Protein AF-A0A4P8ETV3-F1 (afdb_monomer)

Secondary structure (DSSP, 8-state):
-HHHHHHHHHHHH---S-SSSTT-HHHHHHHHHHHHHHHHHHHHTTS-S-TTHHHHHHHHHHHHHHIIIIIHHHHHHHHHHHHHH-

Solvent-accessible surface area (backbone atoms only — not comparable to full-atom values): 5001 Å² total; per-residue (Å²): 110,67,85,62,55,50,64,75,45,47,78,78,40,61,56,42,89,62,91,60,58,89,88,30,71,68,55,46,53,54,51,53,49,51,52,54,41,51,53,50,50,58,54,48,73,74,50,70,96,41,90,68,46,51,61,51,46,51,53,43,52,53,50,53,53,44,44,58,73,48,44,47,33,50,46,20,49,52,52,48,51,54,66,71,76,110

InterPro domains:
  IPR005798 Cytochrome b/b6, C-terminal [PF00032] (2-65)
  IPR005798 Cytochrome b/b6, C-terminal [PS51003] (1-86)
  IPR027387 Cytochrome b/b6-like domain superfamily [G3DSA:1.20.810.10] (1-86)
  IPR036150 Cytochrome b/b6, C-terminal domain superfamily [SSF81648] (2-84)

Mean predicted aligned error: 3.36 Å

Structure (mmCIF, N/CA/C/O backbone):
data_AF-A0A4P8ETV3-F1
#
_entry.id   AF-A0A4P8ETV3-F1
#
loop_
_atom_site.group_PDB
_atom_site.id
_atom_site.type_symbol
_atom_site.label_atom_id
_atom_site.label_alt_id
_atom_site.label_comp_id
_atom_site.label_asym_id
_atom_site.label_entity_id
_atom_site.label_seq_id
_atom_site.pdbx_PDB_ins_code
_atom_site.Cartn_x
_atom_site.Cartn_y
_atom_site.Cartn_z
_atom_site.occupancy
_atom_site.B_iso_or_equiv
_atom_site.auth_seq_id
_atom_site.auth_comp_id
_atom_site.auth_asym_id
_atom_site.auth_atom_id
_atom_site.pdbx_PDB_model_num
ATOM 1 N N . LEU A 1 1 ? 8.643 -11.559 -1.864 1.00 82.75 1 LEU A N 1
ATOM 2 C CA . LEU A 1 1 ? 8.323 -12.454 -0.725 1.00 82.75 1 LEU A CA 1
ATOM 3 C C . LEU A 1 1 ? 7.544 -11.716 0.364 1.00 82.75 1 LEU A C 1
ATOM 5 O O . LEU A 1 1 ? 6.385 -12.047 0.577 1.00 82.75 1 LEU A O 1
ATOM 9 N N . PHE A 1 2 ? 8.118 -10.679 0.988 1.00 91.38 2 PHE A N 1
ATOM 10 C CA . PHE A 1 2 ? 7.431 -9.903 2.035 1.00 91.38 2 PHE A CA 1
ATOM 11 C C . PHE A 1 2 ? 6.108 -9.267 1.587 1.00 91.38 2 PHE A C 1
ATOM 13 O O . PHE A 1 2 ? 5.173 -9.199 2.376 1.00 91.38 2 PHE A O 1
ATOM 20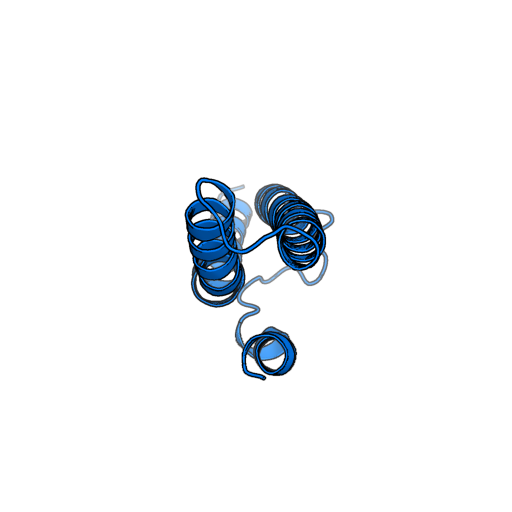 N N . SER A 1 3 ? 5.993 -8.890 0.311 1.00 89.44 3 SER A N 1
ATOM 21 C CA . SER A 1 3 ? 4.749 -8.390 -0.287 1.00 89.44 3 SER A CA 1
ATOM 22 C C . SER A 1 3 ? 3.582 -9.382 -0.220 1.00 89.44 3 SER A C 1
ATOM 24 O O . SER A 1 3 ? 2.441 -8.961 -0.159 1.00 89.44 3 SER A O 1
ATOM 26 N N . ILE A 1 4 ? 3.843 -10.692 -0.197 1.00 93.56 4 ILE A N 1
ATOM 27 C CA . ILE A 1 4 ? 2.798 -11.718 -0.050 1.00 93.56 4 ILE A CA 1
ATOM 28 C C . ILE A 1 4 ? 2.604 -12.049 1.432 1.00 93.56 4 ILE A C 1
ATOM 30 O O . ILE A 1 4 ? 1.477 -12.143 1.911 1.00 93.56 4 ILE A O 1
ATOM 34 N N . MET A 1 5 ? 3.704 -12.170 2.183 1.00 94.19 5 MET A N 1
ATOM 35 C CA . MET A 1 5 ? 3.661 -12.482 3.616 1.00 94.19 5 MET A CA 1
ATOM 36 C C . MET A 1 5 ? 2.906 -11.427 4.436 1.00 94.19 5 MET A C 1
ATOM 38 O O . MET A 1 5 ? 2.342 -11.766 5.472 1.00 94.19 5 MET A O 1
ATOM 42 N N . ILE A 1 6 ? 2.835 -10.175 3.975 1.00 94.44 6 ILE A N 1
ATOM 43 C CA . ILE A 1 6 ? 2.088 -9.109 4.658 1.00 94.44 6 ILE A CA 1
ATOM 44 C C . ILE A 1 6 ? 0.592 -9.418 4.805 1.00 94.44 6 ILE A C 1
ATOM 46 O O . ILE A 1 6 ? -0.037 -8.973 5.762 1.00 94.44 6 ILE A O 1
ATOM 50 N N . LEU A 1 7 ? 0.023 -10.244 3.920 1.00 91.50 7 LEU A N 1
ATOM 51 C CA . LEU A 1 7 ? -1.368 -10.685 4.025 1.00 91.50 7 LEU A CA 1
ATOM 52 C C . LEU A 1 7 ? -1.601 -11.554 5.266 1.00 91.50 7 LEU A C 1
ATOM 54 O O . LEU A 1 7 ? -2.686 -11.522 5.837 1.00 91.50 7 LEU A O 1
ATOM 58 N N . LEU A 1 8 ? -0.581 -12.278 5.734 1.00 93.75 8 LEU A N 1
ATOM 59 C CA . LEU A 1 8 ? -0.654 -13.051 6.978 1.00 93.75 8 LEU A CA 1
ATOM 60 C C . LEU A 1 8 ? -0.675 -12.145 8.215 1.00 93.75 8 LEU A C 1
ATOM 62 O O . LEU A 1 8 ? -1.161 -12.555 9.265 1.00 93.75 8 LEU A O 1
ATOM 66 N N . LEU A 1 9 ? -0.180 -10.908 8.094 1.00 91.94 9 LEU A N 1
ATOM 67 C CA . LEU A 1 9 ? -0.217 -9.913 9.166 1.00 91.94 9 LEU A CA 1
ATOM 68 C C . LEU A 1 9 ? -1.575 -9.205 9.266 1.00 91.94 9 LEU A C 1
ATOM 70 O O . LEU A 1 9 ? -1.866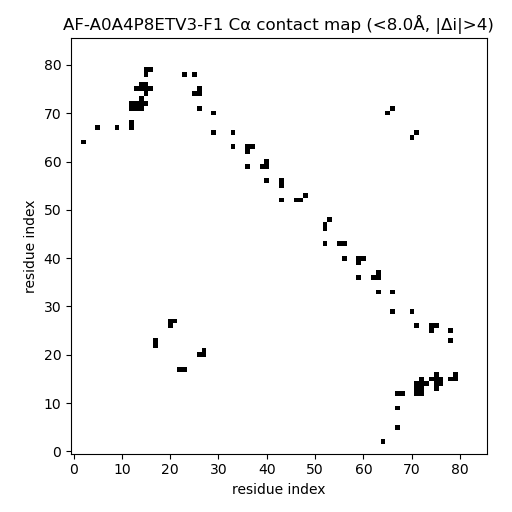 -8.602 10.296 1.00 91.94 9 LEU A O 1
ATOM 74 N N . MET A 1 10 ? -2.432 -9.301 8.242 1.00 89.38 10 MET A N 1
ATOM 75 C CA . MET A 1 10 ? -3.733 -8.619 8.203 1.00 89.38 10 MET A CA 1
ATOM 76 C C . MET A 1 10 ? -4.617 -8.851 9.438 1.00 89.38 10 MET A C 1
ATOM 78 O O . MET A 1 10 ? -5.157 -7.866 9.946 1.00 89.38 10 MET A O 1
ATOM 82 N N . PRO A 1 11 ? -4.770 -10.084 9.968 1.00 88.00 11 PRO A N 1
ATOM 83 C CA . PRO A 1 11 ? -5.572 -10.307 11.169 1.00 88.00 11 PRO A CA 1
ATOM 84 C C . PRO A 1 11 ? -5.040 -9.553 12.394 1.00 88.00 11 PRO A C 1
ATOM 86 O O . PRO A 1 11 ? -5.827 -9.102 13.218 1.00 88.00 11 PRO A O 1
ATOM 89 N N . PHE A 1 12 ? -3.719 -9.378 12.494 1.00 91.12 12 PHE A N 1
ATOM 90 C CA . PHE A 1 12 ? -3.066 -8.693 13.612 1.00 91.12 12 PHE A CA 1
ATOM 91 C C . PHE A 1 12 ? -3.078 -7.167 13.464 1.00 91.12 12 PHE A C 1
ATOM 93 O O . PHE A 1 12 ? -3.087 -6.448 14.458 1.00 91.12 12 PHE A O 1
ATOM 100 N N . LEU A 1 13 ? -3.103 -6.664 12.227 1.00 90.19 13 LEU A N 1
ATOM 101 C CA . LEU A 1 13 ? -3.169 -5.230 11.92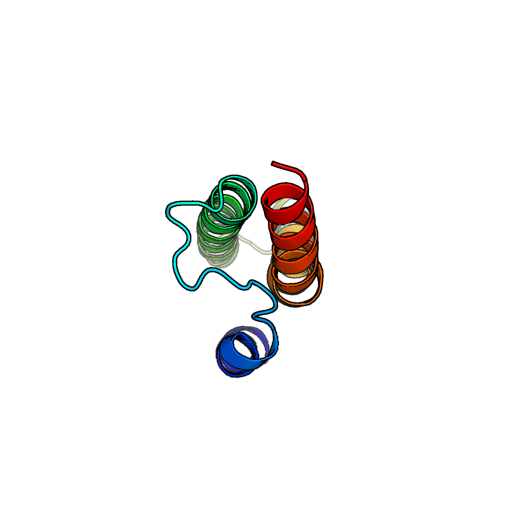2 1.00 90.19 13 LEU A CA 1
ATOM 102 C C . LEU A 1 13 ? -4.593 -4.660 12.039 1.00 90.19 13 LEU A C 1
ATOM 104 O O . LEU A 1 13 ? -4.786 -3.444 12.003 1.00 90.19 13 LEU A O 1
ATOM 108 N N . HIS A 1 14 ? -5.605 -5.518 12.180 1.00 90.00 14 HIS A N 1
ATOM 109 C CA . HIS A 1 14 ? -6.995 -5.102 12.290 1.00 90.00 14 HIS A CA 1
ATOM 110 C C . HIS A 1 14 ? -7.317 -4.528 13.682 1.00 90.00 14 HIS A C 1
ATOM 112 O O . HIS A 1 14 ? -7.574 -5.262 14.633 1.00 90.00 14 HIS A O 1
ATOM 118 N N . THR A 1 15 ? -7.380 -3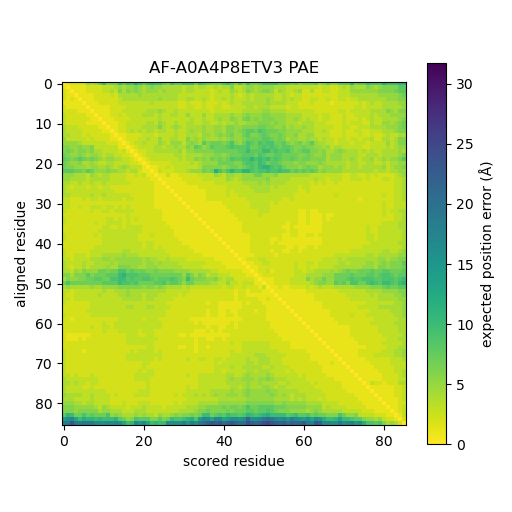.199 13.791 1.00 91.56 15 THR A N 1
ATOM 119 C CA . THR A 1 15 ? -7.660 -2.477 15.05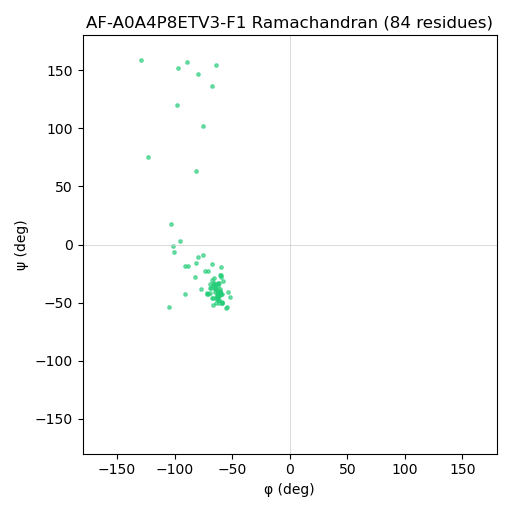1 1.00 91.56 15 THR A CA 1
ATOM 120 C C . THR A 1 15 ? -9.107 -1.990 15.203 1.00 91.56 15 THR A C 1
ATOM 122 O O . THR A 1 15 ? -9.472 -1.445 16.245 1.00 91.56 15 THR A O 1
ATOM 125 N N . SER A 1 16 ? -9.951 -2.128 14.176 1.00 90.50 16 SER A N 1
ATOM 126 C CA . SER A 1 16 ? -11.319 -1.595 14.214 1.00 90.50 16 SER A CA 1
ATOM 127 C C . SER A 1 16 ? -12.281 -2.486 15.000 1.00 90.50 16 SER A C 1
ATOM 129 O O . SER A 1 16 ? -12.185 -3.708 14.954 1.00 90.50 16 SER A O 1
ATOM 131 N N . ASN A 1 17 ? -13.262 -1.870 15.661 1.00 87.69 17 ASN A N 1
ATOM 132 C CA . ASN A 1 17 ? -14.369 -2.573 16.312 1.00 87.69 17 ASN A CA 1
ATOM 133 C C . ASN A 1 17 ? -15.382 -3.124 15.291 1.00 87.69 17 ASN A C 1
ATOM 135 O O . ASN A 1 17 ? -16.131 -4.047 15.597 1.00 87.69 17 ASN A O 1
ATOM 139 N N . GLN A 1 18 ? -15.423 -2.554 14.082 1.00 87.94 18 GLN A N 1
ATOM 140 C CA . GLN A 1 18 ? -16.340 -2.950 13.016 1.00 87.94 18 GLN A CA 1
ATOM 141 C C . GLN A 1 18 ? -15.621 -3.887 12.039 1.00 87.94 18 GLN A C 1
ATOM 143 O O . GLN A 1 18 ? -14.631 -3.504 11.413 1.00 87.94 18 GLN A O 1
ATOM 148 N N . ARG A 1 19 ? -16.133 -5.117 11.884 1.00 85.50 19 ARG A N 1
ATOM 149 C CA . ARG A 1 19 ? -15.517 -6.145 11.023 1.00 85.50 19 ARG A CA 1
ATOM 150 C C . ARG A 1 19 ? -15.623 -5.820 9.532 1.00 85.50 19 ARG A C 1
ATOM 152 O O . ARG A 1 19 ? -14.746 -6.188 8.758 1.00 85.50 19 ARG A O 1
ATOM 159 N N . THR A 1 20 ? -16.712 -5.185 9.107 1.00 88.69 20 THR A N 1
ATOM 160 C CA . THR A 1 20 ? -16.945 -4.881 7.691 1.00 88.69 20 THR A CA 1
ATOM 161 C C . THR A 1 20 ? -16.517 -3.458 7.362 1.00 88.69 20 THR A C 1
ATOM 163 O O . THR A 1 20 ? -16.593 -2.553 8.192 1.00 88.69 20 THR A O 1
ATOM 166 N N . LEU A 1 21 ? -16.118 -3.230 6.108 1.00 89.56 21 LEU A N 1
ATOM 167 C CA . LEU A 1 21 ? -15.833 -1.879 5.630 1.00 89.56 21 LEU A CA 1
ATOM 168 C C . LEU A 1 21 ? -17.109 -1.064 5.373 1.00 89.56 21 LEU A C 1
ATOM 170 O O . LEU A 1 21 ? -17.005 0.129 5.118 1.00 89.56 21 LEU A O 1
ATOM 174 N N . MET A 1 22 ? -18.311 -1.661 5.422 1.00 87.25 22 MET A N 1
ATOM 175 C CA . MET A 1 22 ? -19.565 -1.008 5.015 1.00 87.25 22 MET A CA 1
ATOM 176 C C . MET A 1 22 ? -19.788 0.335 5.727 1.00 87.25 22 MET A C 1
ATOM 178 O O . MET A 1 22 ? -20.141 1.307 5.058 1.00 87.25 22 MET A O 1
ATOM 182 N N . PHE A 1 23 ? -19.482 0.398 7.024 1.00 85.88 23 PHE A N 1
ATOM 183 C CA . PHE A 1 23 ? -19.632 1.580 7.882 1.00 85.88 23 PHE A CA 1
ATOM 184 C C . PHE A 1 23 ? -18.307 2.308 8.165 1.00 85.88 23 PHE A C 1
ATOM 186 O O . PHE A 1 23 ? -18.207 3.076 9.117 1.00 85.88 23 PHE A O 1
ATOM 193 N N . ARG A 1 24 ? -17.273 2.054 7.355 1.00 91.62 24 ARG A N 1
ATOM 194 C CA . ARG A 1 24 ? -15.912 2.578 7.534 1.00 91.62 24 ARG A CA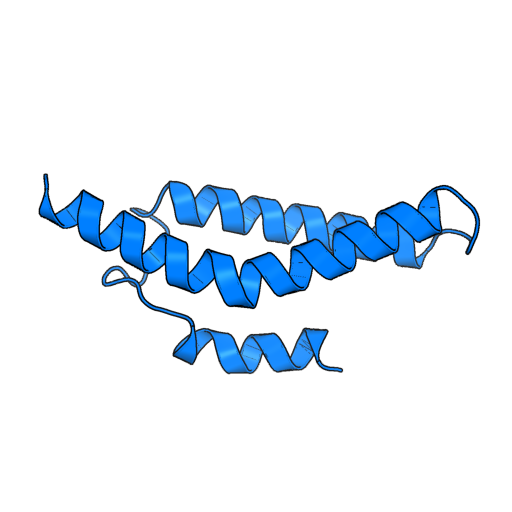 1
ATOM 195 C C . ARG A 1 24 ? -15.466 3.356 6.286 1.00 91.62 24 ARG A C 1
ATOM 197 O O . ARG A 1 24 ? -14.750 2.809 5.442 1.00 91.62 24 ARG A O 1
ATOM 204 N N . PRO A 1 25 ? -15.972 4.587 6.074 1.00 90.62 25 PRO A N 1
ATOM 205 C CA . PRO A 1 25 ? -15.767 5.322 4.825 1.00 90.62 25 PRO A CA 1
ATOM 206 C C . PRO A 1 25 ? -14.293 5.650 4.551 1.00 90.62 25 PRO A C 1
ATOM 208 O O . PRO A 1 25 ? -13.876 5.600 3.393 1.00 90.62 25 PRO A O 1
ATOM 211 N N . LEU A 1 26 ? -13.485 5.914 5.584 1.00 91.44 26 LEU A N 1
ATOM 212 C CA . LEU A 1 26 ? -12.056 6.185 5.407 1.00 91.44 26 LEU A CA 1
ATOM 213 C C . LEU A 1 26 ? -11.309 4.900 5.038 1.00 91.44 26 LEU A C 1
ATOM 215 O O . LEU A 1 26 ? -10.500 4.902 4.109 1.00 91.44 26 LEU A O 1
ATOM 219 N N . ALA A 1 27 ? -11.627 3.779 5.691 1.00 92.88 27 ALA A N 1
ATOM 220 C CA . ALA A 1 27 ? -11.053 2.487 5.324 1.00 92.88 27 ALA A CA 1
ATOM 221 C C . ALA A 1 27 ? -11.426 2.063 3.891 1.00 92.88 27 ALA A C 1
ATOM 223 O O . ALA A 1 27 ? -10.583 1.499 3.193 1.00 92.88 27 ALA A O 1
ATOM 224 N N . LYS A 1 28 ? -12.648 2.363 3.413 1.00 93.31 28 LYS A N 1
ATOM 225 C CA . LYS A 1 28 ? -13.040 2.117 2.009 1.00 93.31 28 LYS A CA 1
ATOM 226 C C . LYS A 1 28 ? -12.168 2.890 1.024 1.00 93.31 28 LYS A C 1
ATOM 228 O O . LYS A 1 28 ? -11.758 2.314 0.020 1.00 93.31 28 LYS A O 1
ATOM 233 N N . LEU A 1 29 ? -11.883 4.164 1.296 1.00 93.94 29 LEU A N 1
ATOM 234 C CA . LEU A 1 29 ? -11.019 4.973 0.434 1.00 93.94 29 LEU A CA 1
ATOM 235 C C . LEU A 1 29 ? -9.627 4.339 0.312 1.00 93.94 29 LEU A C 1
ATOM 237 O O . LEU A 1 29 ? -9.151 4.110 -0.795 1.00 93.94 29 LEU A O 1
ATOM 241 N N . PHE A 1 30 ? -9.013 3.975 1.441 1.00 93.81 30 PHE A N 1
ATOM 242 C CA . PHE A 1 30 ? -7.685 3.355 1.451 1.00 93.81 30 PHE A CA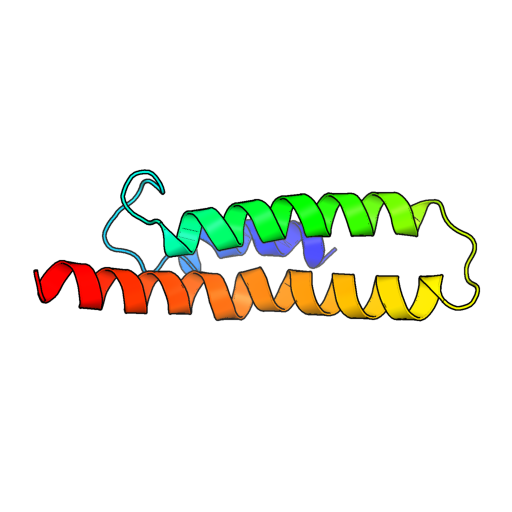 1
ATOM 243 C C . PHE A 1 30 ? -7.657 1.951 0.845 1.00 93.81 30 PHE A C 1
ATOM 245 O O . PHE A 1 30 ? -6.655 1.573 0.238 1.00 93.81 30 PHE A O 1
ATOM 252 N N . PHE A 1 31 ? -8.753 1.197 0.944 1.00 94.50 31 PHE A N 1
ATOM 253 C CA . PHE A 1 31 ? -8.903 -0.058 0.216 1.00 94.50 31 PHE A CA 1
ATOM 254 C C . PHE A 1 31 ? -8.844 0.169 -1.301 1.00 94.50 31 PHE A C 1
ATOM 256 O O . PHE A 1 31 ? -8.074 -0.498 -1.988 1.00 94.50 31 PHE A O 1
ATOM 263 N N . TRP A 1 32 ? -9.585 1.146 -1.831 1.00 96.25 32 TRP A N 1
ATOM 264 C CA . TRP A 1 32 ? -9.538 1.457 -3.263 1.00 96.25 32 TRP A CA 1
ATOM 265 C C . TRP A 1 32 ? -8.182 2.017 -3.705 1.00 96.25 32 TRP A C 1
ATOM 267 O O . TRP A 1 32 ? -7.706 1.655 -4.782 1.00 96.25 32 TRP A O 1
ATOM 277 N N . THR A 1 33 ? -7.507 2.800 -2.860 1.00 96.06 33 THR A N 1
ATOM 278 C CA . THR A 1 33 ? -6.117 3.220 -3.101 1.00 96.06 33 THR A CA 1
ATOM 279 C C . THR A 1 33 ? -5.172 2.020 -3.190 1.00 96.06 33 THR A C 1
ATOM 281 O O . THR A 1 33 ? -4.319 1.985 -4.074 1.00 96.06 33 THR A O 1
ATOM 284 N N . LEU A 1 34 ? -5.330 1.006 -2.332 1.00 96.44 34 LEU A N 1
ATOM 285 C CA . LEU A 1 34 ? -4.529 -0.220 -2.391 1.00 96.44 34 LEU A CA 1
ATOM 286 C C . LEU A 1 34 ? -4.761 -0.997 -3.696 1.00 96.44 34 LEU A C 1
ATOM 288 O O . LEU A 1 34 ? -3.799 -1.482 -4.299 1.00 96.44 34 LEU A O 1
ATOM 292 N N . VAL A 1 35 ? -6.017 -1.096 -4.148 1.00 97.69 35 VAL A N 1
ATOM 293 C CA . VAL A 1 35 ? -6.353 -1.728 -5.435 1.00 97.69 35 VAL A CA 1
ATOM 294 C C . VAL A 1 35 ? -5.687 -0.969 -6.583 1.00 97.69 35 VAL A C 1
ATOM 296 O O . VAL A 1 35 ? -4.976 -1.578 -7.380 1.00 97.69 35 VAL A O 1
ATOM 299 N N . ALA A 1 36 ? -5.839 0.357 -6.629 1.00 98.00 36 ALA A N 1
ATOM 300 C CA . ALA A 1 36 ? -5.204 1.195 -7.644 1.00 98.00 36 ALA A CA 1
ATOM 301 C C . ALA A 1 36 ? -3.671 1.057 -7.630 1.00 98.00 36 ALA A C 1
ATOM 303 O O . ALA A 1 36 ? -3.055 0.896 -8.681 1.00 98.00 36 ALA A O 1
ATOM 304 N N . ASN A 1 37 ? -3.052 1.037 -6.449 1.00 97.69 37 ASN A N 1
ATOM 305 C CA . ASN A 1 37 ? -1.607 0.874 -6.314 1.00 97.69 37 ASN A CA 1
ATOM 306 C C . ASN A 1 37 ? -1.125 -0.503 -6.794 1.00 97.69 37 ASN A C 1
ATOM 308 O O . ASN A 1 37 ? -0.076 -0.610 -7.423 1.00 97.69 37 ASN A O 1
ATOM 312 N N . THR A 1 38 ? -1.910 -1.555 -6.552 1.00 96.88 38 THR A N 1
ATOM 313 C CA . THR A 1 38 ? -1.603 -2.900 -7.059 1.00 96.88 38 THR A CA 1
ATOM 314 C C . THR A 1 38 ? -1.658 -2.928 -8.588 1.00 96.88 38 THR A C 1
ATOM 316 O O . THR A 1 38 ? -0.756 -3.482 -9.209 1.00 96.88 38 THR A O 1
ATOM 319 N N . LEU A 1 39 ? -2.645 -2.260 -9.203 1.00 98.19 39 LEU A N 1
ATOM 320 C CA . LEU A 1 39 ? -2.721 -2.110 -10.662 1.00 98.19 39 LEU A CA 1
ATOM 321 C C . LEU A 1 39 ? -1.516 -1.342 -11.231 1.00 98.19 39 LEU A C 1
ATOM 323 O O . LEU A 1 39 ? -0.964 -1.754 -12.250 1.00 98.19 39 LEU A O 1
ATOM 327 N N . ILE A 1 40 ? -1.068 -0.275 -10.559 1.00 97.62 40 ILE A N 1
ATOM 328 C CA . ILE A 1 40 ? 0.138 0.479 -10.946 1.00 97.62 40 ILE A CA 1
ATOM 329 C C . ILE A 1 40 ? 1.383 -0.412 -10.872 1.00 97.62 40 ILE A C 1
ATOM 331 O O . ILE A 1 40 ? 2.175 -0.423 -11.811 1.00 97.62 40 ILE A O 1
ATOM 335 N N . LEU A 1 41 ? 1.549 -1.189 -9.798 1.00 96.75 41 LEU A N 1
ATOM 336 C CA . LEU A 1 41 ? 2.675 -2.119 -9.656 1.00 96.75 41 LEU A CA 1
ATOM 337 C C . LEU A 1 41 ? 2.660 -3.213 -10.731 1.00 96.75 41 LEU A C 1
ATOM 339 O O . LEU A 1 41 ? 3.714 -3.554 -11.264 1.00 96.75 41 LEU A O 1
ATOM 343 N N . THR A 1 42 ? 1.482 -3.734 -11.089 1.00 96.94 42 THR A N 1
ATOM 344 C CA . THR A 1 42 ? 1.341 -4.676 -12.210 1.00 96.94 42 THR A CA 1
ATOM 345 C C . THR A 1 42 ? 1.738 -4.031 -13.534 1.00 96.94 42 THR A C 1
ATOM 347 O O . THR A 1 42 ? 2.470 -4.640 -14.309 1.00 96.94 42 THR A O 1
ATOM 350 N N . TRP A 1 43 ? 1.295 -2.797 -13.784 1.00 97.50 43 TRP A N 1
ATOM 351 C CA . TRP A 1 43 ? 1.637 -2.068 -15.002 1.00 97.50 43 TRP A CA 1
ATOM 352 C C . TRP A 1 43 ? 3.143 -1.787 -15.105 1.00 97.50 43 TRP A C 1
ATOM 354 O O . TRP A 1 43 ? 3.737 -2.085 -16.141 1.00 97.50 43 TRP A O 1
ATOM 364 N N . ILE A 1 44 ? 3.772 -1.297 -14.029 1.00 97.38 44 ILE A N 1
ATOM 365 C CA . ILE A 1 44 ? 5.221 -1.032 -13.972 1.00 97.38 44 ILE A CA 1
ATOM 366 C C . ILE A 1 44 ? 6.043 -2.310 -14.145 1.00 97.38 44 ILE A C 1
ATOM 368 O O . ILE A 1 44 ? 7.096 -2.266 -14.773 1.00 97.38 44 ILE A O 1
ATOM 372 N N . GLY A 1 45 ? 5.557 -3.457 -13.665 1.00 95.19 45 GLY A N 1
ATOM 373 C CA . GLY A 1 45 ? 6.234 -4.742 -13.859 1.00 95.19 45 GLY A CA 1
ATOM 374 C C . GLY A 1 45 ? 6.419 -5.149 -15.328 1.00 95.19 45 GLY A C 1
ATOM 375 O O . GLY A 1 45 ? 7.268 -5.991 -15.607 1.00 95.19 45 GLY A O 1
ATOM 376 N N . GLY A 1 46 ? 5.652 -4.565 -16.257 1.00 95.19 46 GLY A N 1
ATOM 377 C CA . GLY A 1 46 ? 5.789 -4.780 -17.701 1.00 95.19 46 GLY A CA 1
ATOM 378 C C . GLY A 1 46 ? 6.511 -3.660 -18.459 1.00 95.19 46 GLY A C 1
ATOM 379 O O . GLY A 1 46 ? 6.643 -3.762 -19.677 1.00 95.19 46 GLY A O 1
ATOM 380 N N . GLN A 1 47 ? 6.934 -2.588 -17.783 1.00 95.88 47 GLN A N 1
ATOM 381 C CA . GLN A 1 47 ? 7.647 -1.465 -18.404 1.00 95.88 47 GLN A CA 1
ATOM 382 C C . GLN A 1 47 ? 9.169 -1.691 -18.401 1.00 95.88 47 GLN A C 1
ATOM 384 O O . GLN A 1 47 ? 9.676 -2.453 -17.571 1.00 95.88 47 GLN A O 1
ATOM 389 N N . PRO A 1 48 ? 9.925 -1.037 -19.304 1.00 95.81 48 PRO A N 1
ATOM 390 C CA . PRO A 1 48 ? 11.384 -1.064 -19.257 1.00 95.81 48 PRO A CA 1
ATOM 391 C C . PRO A 1 48 ? 11.918 -0.406 -17.977 1.00 95.81 48 PRO A C 1
ATOM 393 O O . PRO A 1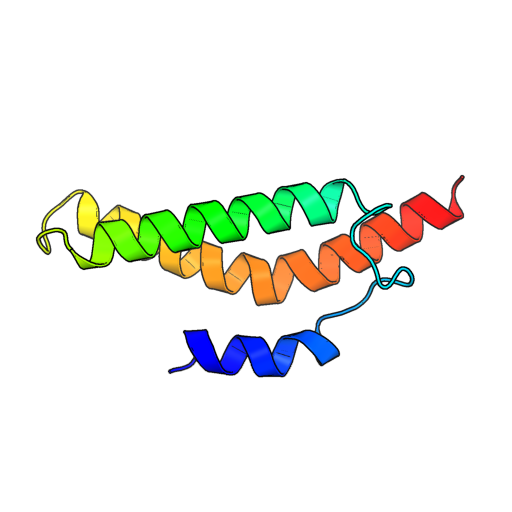 48 ? 11.285 0.472 -17.387 1.00 95.81 48 PRO A O 1
ATOM 396 N N . VAL A 1 49 ? 13.117 -0.820 -17.557 1.00 95.06 49 VAL A N 1
ATOM 397 C CA . VAL A 1 49 ? 13.804 -0.286 -16.367 1.00 95.06 49 VAL A CA 1
ATOM 398 C C . VAL A 1 49 ? 14.509 1.027 -16.724 1.00 95.06 49 VAL A C 1
ATOM 400 O O . VAL A 1 49 ? 15.732 1.131 -16.693 1.00 95.06 49 VAL A O 1
ATOM 403 N N . GLU A 1 50 ? 13.713 2.020 -17.102 1.00 94.19 50 GLU A N 1
ATOM 404 C CA . GLU A 1 50 ? 14.148 3.359 -17.497 1.00 94.19 50 GLU A CA 1
ATOM 405 C C . GLU A 1 50 ? 13.364 4.415 -16.714 1.00 94.19 50 GLU A C 1
ATOM 407 O O . GLU A 1 50 ? 12.272 4.161 -16.190 1.00 94.19 50 GLU A O 1
ATOM 412 N N . ASP A 1 51 ? 13.917 5.619 -16.618 1.00 93.50 51 ASP A N 1
ATOM 413 C CA . ASP A 1 51 ? 13.174 6.750 -16.075 1.00 93.50 51 ASP A CA 1
ATOM 414 C C . ASP A 1 51 ? 12.033 7.133 -17.033 1.00 93.50 51 ASP A C 1
ATOM 416 O O . ASP A 1 51 ? 12.244 7.179 -18.246 1.00 93.50 51 ASP A O 1
ATOM 420 N N . PRO A 1 52 ? 10.811 7.417 -16.536 1.00 94.38 52 PRO A N 1
ATOM 421 C CA . PRO A 1 52 ? 10.434 7.649 -15.135 1.00 94.38 52 PRO A CA 1
ATOM 422 C C . PRO A 1 52 ? 9.889 6.410 -14.390 1.00 94.38 52 PRO A C 1
ATOM 424 O O . PRO A 1 52 ? 9.454 6.523 -13.240 1.00 94.38 52 PRO A O 1
ATOM 427 N N . TYR A 1 53 ? 9.859 5.233 -15.021 1.00 96.81 53 TYR A N 1
ATOM 428 C CA . TYR A 1 53 ? 9.192 4.036 -14.490 1.00 96.81 53 TYR A CA 1
ATOM 429 C C . TYR A 1 53 ? 9.848 3.502 -13.217 1.00 96.81 53 TYR A C 1
ATOM 431 O O . TYR A 1 53 ? 9.145 3.042 -12.314 1.00 96.81 53 TYR A O 1
ATOM 439 N N . VAL A 1 54 ? 11.172 3.634 -13.101 1.00 96.44 54 VAL A N 1
ATOM 440 C CA . VAL A 1 54 ? 11.914 3.261 -11.887 1.00 96.44 54 VAL A CA 1
ATOM 441 C C . VAL A 1 54 ? 11.404 4.044 -10.672 1.00 96.44 54 VAL A C 1
ATOM 443 O O . VAL A 1 54 ? 11.048 3.441 -9.657 1.00 96.44 54 VAL A O 1
ATOM 446 N N . MET A 1 55 ? 11.292 5.371 -10.787 1.00 97.44 55 MET A N 1
ATOM 447 C CA . MET A 1 55 ? 10.797 6.234 -9.707 1.00 97.44 55 MET A CA 1
ATOM 448 C C . MET A 1 55 ? 9.350 5.887 -9.323 1.00 97.44 55 MET A C 1
ATOM 450 O O . MET A 1 55 ? 9.024 5.775 -8.140 1.00 97.44 55 MET A O 1
ATOM 454 N N . ILE A 1 56 ? 8.480 5.658 -10.311 1.00 97.44 56 ILE A N 1
ATOM 455 C CA . ILE A 1 56 ? 7.078 5.281 -10.064 1.00 97.44 56 ILE A CA 1
ATOM 456 C C . ILE A 1 56 ? 7.003 3.935 -9.334 1.00 97.44 56 ILE A C 1
ATOM 458 O O . ILE A 1 56 ? 6.266 3.809 -8.355 1.00 97.44 56 ILE A O 1
ATOM 462 N N . GLY A 1 57 ? 7.789 2.945 -9.762 1.00 97.62 57 GLY A N 1
ATOM 463 C CA . GLY A 1 57 ? 7.855 1.634 -9.118 1.00 97.62 57 GLY A CA 1
ATOM 464 C C . GLY A 1 57 ? 8.320 1.709 -7.663 1.00 97.62 57 GLY A C 1
ATOM 465 O O . GLY A 1 57 ? 7.746 1.042 -6.795 1.00 97.62 57 GLY A O 1
ATOM 466 N N . GLN A 1 58 ? 9.309 2.557 -7.370 1.00 97.19 58 GLN A N 1
ATOM 467 C CA . GLN A 1 58 ? 9.788 2.790 -6.005 1.00 97.19 58 GLN A CA 1
ATOM 468 C C . GLN A 1 58 ? 8.702 3.419 -5.127 1.00 97.19 58 GLN A C 1
ATOM 470 O O . GLN A 1 58 ? 8.399 2.892 -4.054 1.00 97.19 58 GLN A O 1
ATOM 475 N N . LEU A 1 59 ? 8.068 4.498 -5.597 1.00 97.88 59 LEU A N 1
ATOM 476 C CA . LEU A 1 59 ? 7.003 5.180 -4.858 1.00 97.88 59 LEU A CA 1
ATOM 477 C C . LEU A 1 59 ? 5.793 4.267 -4.623 1.00 97.88 59 LEU A C 1
ATOM 479 O O . LEU A 1 59 ? 5.275 4.217 -3.507 1.00 97.88 59 LEU A O 1
ATOM 483 N N . ALA A 1 60 ? 5.383 3.500 -5.636 1.00 97.56 60 ALA A N 1
ATOM 484 C CA . ALA A 1 60 ? 4.285 2.541 -5.534 1.00 97.56 60 ALA A CA 1
ATOM 485 C C . ALA A 1 60 ? 4.607 1.376 -4.577 1.00 97.56 60 ALA A C 1
ATOM 487 O O . ALA A 1 60 ? 3.736 0.877 -3.861 1.00 97.56 60 ALA A O 1
ATOM 488 N N . SER A 1 61 ? 5.869 0.948 -4.512 1.00 97.38 61 SER A N 1
ATOM 489 C CA . SER A 1 61 ? 6.299 -0.090 -3.568 1.00 97.38 61 SER A CA 1
ATOM 490 C C . SER A 1 61 ? 6.308 0.431 -2.130 1.00 97.38 61 SER A C 1
ATOM 492 O O . SER A 1 61 ? 5.823 -0.245 -1.224 1.00 97.38 61 SER A O 1
ATOM 494 N N . ILE A 1 62 ? 6.805 1.652 -1.909 1.00 97.81 62 ILE A N 1
ATOM 495 C CA . ILE A 1 62 ? 6.794 2.298 -0.588 1.00 97.81 62 ILE A CA 1
ATOM 496 C C . ILE A 1 62 ? 5.352 2.509 -0.113 1.00 97.81 62 ILE A C 1
ATOM 498 O O . ILE A 1 62 ? 5.013 2.142 1.016 1.00 97.81 62 ILE A O 1
ATOM 502 N N . SER A 1 63 ? 4.486 3.045 -0.978 1.00 97.25 63 SER A N 1
ATOM 503 C CA . SER A 1 63 ? 3.078 3.278 -0.647 1.00 97.25 63 SER A CA 1
ATOM 504 C C . SER A 1 63 ? 2.355 1.972 -0.297 1.00 97.25 63 SER A C 1
ATOM 506 O O . SER A 1 63 ? 1.591 1.953 0.668 1.00 97.25 63 SER A O 1
ATOM 508 N N . TYR A 1 64 ? 2.650 0.865 -0.992 1.00 97.06 64 TYR A N 1
ATOM 509 C CA . TYR A 1 64 ? 2.081 -0.455 -0.706 1.00 97.06 64 TYR A CA 1
ATOM 510 C C . TYR A 1 64 ? 2.324 -0.878 0.749 1.00 97.06 64 TYR A C 1
ATOM 512 O O . TYR A 1 64 ? 1.376 -1.169 1.481 1.00 97.06 64 TYR A O 1
ATOM 520 N N . PHE A 1 65 ? 3.582 -0.868 1.201 1.00 96.75 65 PHE A N 1
ATOM 521 C CA . PHE A 1 65 ? 3.921 -1.282 2.566 1.00 96.75 65 PHE A CA 1
ATOM 522 C C . PHE A 1 65 ? 3.401 -0.303 3.624 1.00 96.75 65 PHE A C 1
ATOM 524 O O . PHE A 1 65 ? 2.920 -0.740 4.672 1.00 96.75 65 PHE A O 1
ATOM 531 N N . ILE A 1 66 ? 3.438 1.004 3.348 1.00 96.38 66 ILE A N 1
ATOM 532 C CA . ILE A 1 66 ? 2.908 2.031 4.255 1.00 96.38 66 ILE A CA 1
ATOM 533 C C . ILE A 1 66 ? 1.397 1.858 4.466 1.00 96.38 66 ILE A C 1
ATOM 535 O O . ILE A 1 66 ? 0.924 1.982 5.600 1.00 96.38 66 ILE A O 1
ATOM 539 N N . ILE A 1 67 ? 0.637 1.534 3.413 1.00 95.31 67 ILE A N 1
ATOM 540 C CA . ILE A 1 67 ? -0.808 1.299 3.528 1.00 95.31 67 ILE A CA 1
ATOM 541 C C . ILE A 1 67 ? -1.088 0.166 4.516 1.00 95.31 67 ILE A C 1
ATOM 543 O O . ILE A 1 67 ? -1.871 0.354 5.447 1.00 95.31 67 ILE A O 1
ATOM 547 N N . PHE A 1 68 ? -0.418 -0.976 4.362 1.00 94.25 68 PHE A N 1
ATOM 548 C CA . PHE A 1 68 ? -0.626 -2.118 5.250 1.00 94.25 68 PHE A CA 1
ATOM 549 C C . PHE A 1 68 ? -0.162 -1.855 6.686 1.00 94.25 68 PHE A C 1
ATOM 551 O O . PHE A 1 68 ? -0.928 -2.070 7.620 1.00 94.25 68 PHE A O 1
ATOM 558 N N . ILE A 1 69 ? 1.080 -1.405 6.876 1.00 94.44 69 ILE A N 1
ATOM 559 C CA . ILE A 1 69 ? 1.705 -1.356 8.208 1.00 94.44 69 ILE A CA 1
ATOM 560 C C . ILE A 1 69 ? 1.193 -0.169 9.030 1.00 94.44 69 ILE A C 1
ATOM 562 O O . ILE A 1 69 ? 1.006 -0.299 10.237 1.00 94.44 69 ILE A O 1
ATOM 566 N N . ILE A 1 70 ? 0.971 0.984 8.395 1.00 94.44 70 ILE A N 1
ATOM 567 C CA . ILE A 1 70 ? 0.660 2.234 9.100 1.00 94.44 70 ILE A CA 1
ATOM 568 C C . ILE A 1 70 ? -0.821 2.577 8.964 1.00 94.44 70 ILE A C 1
ATOM 570 O O . ILE A 1 70 ? -1.503 2.781 9.970 1.00 94.44 70 ILE A O 1
ATOM 574 N N . PHE A 1 71 ? -1.344 2.644 7.737 1.00 94.19 71 PHE A N 1
ATOM 575 C CA . PHE A 1 71 ? -2.694 3.174 7.536 1.00 94.19 71 PHE A CA 1
ATOM 576 C C . PHE A 1 71 ? -3.793 2.231 8.022 1.00 94.19 71 PHE A C 1
ATOM 578 O O . PHE A 1 71 ? -4.724 2.709 8.663 1.00 94.19 71 PHE A O 1
ATOM 585 N N . ILE A 1 72 ? -3.702 0.918 7.793 1.00 93.06 72 ILE A N 1
ATOM 586 C CA . ILE A 1 72 ? -4.725 -0.031 8.276 1.00 93.06 72 ILE A CA 1
ATOM 587 C C . ILE A 1 72 ? -4.973 0.092 9.795 1.00 93.06 72 ILE A C 1
ATOM 589 O O . ILE A 1 72 ? -6.132 0.316 10.174 1.00 93.06 72 ILE A O 1
ATOM 593 N N . PRO A 1 73 ? -3.953 0.009 10.677 1.00 93.69 73 PRO A N 1
ATOM 594 C CA . PRO A 1 73 ? -4.185 0.139 12.113 1.00 93.69 73 PRO A CA 1
ATOM 595 C C . PRO A 1 73 ? -4.586 1.562 12.519 1.00 93.69 73 PRO A C 1
ATOM 597 O O . PRO A 1 73 ? -5.453 1.723 13.383 1.00 93.69 73 PRO A O 1
ATOM 600 N N . LEU A 1 74 ? -4.016 2.598 11.893 1.00 94.94 74 LEU A N 1
ATOM 601 C CA . LEU A 1 74 ? -4.339 3.990 12.214 1.00 94.94 74 LEU A CA 1
ATOM 602 C C . LEU A 1 74 ? -5.802 4.323 11.893 1.00 94.94 74 LEU A C 1
ATOM 604 O O . LEU A 1 74 ? -6.498 4.891 12.733 1.00 94.94 74 LEU A O 1
ATOM 608 N N . LEU A 1 75 ? -6.283 3.927 10.713 1.00 94.12 75 LEU A N 1
ATOM 609 C CA . LEU A 1 75 ? -7.658 4.167 10.271 1.00 94.12 75 LEU A CA 1
ATOM 610 C C . LEU A 1 75 ? -8.674 3.434 11.144 1.00 94.12 75 LEU A C 1
ATOM 612 O O . LEU A 1 75 ? -9.722 3.986 11.467 1.00 94.12 75 LEU A O 1
ATOM 616 N N . GLY A 1 76 ? -8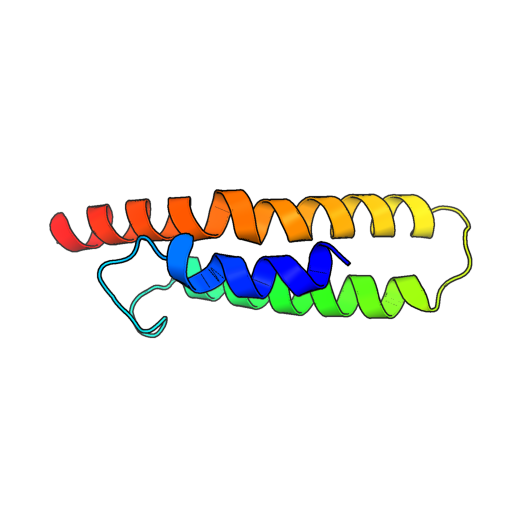.361 2.209 11.578 1.00 92.88 76 GLY A N 1
ATOM 617 C CA . GLY A 1 76 ? -9.217 1.500 12.527 1.00 92.88 76 GLY A CA 1
ATOM 618 C C . GLY A 1 76 ? -9.362 2.249 13.850 1.00 92.88 76 GLY A C 1
ATOM 619 O O . GLY A 1 76 ? -10.474 2.375 14.359 1.00 92.88 76 GLY A O 1
ATOM 620 N N . LEU A 1 77 ? -8.275 2.823 14.374 1.00 93.94 77 LEU A N 1
ATOM 621 C CA . LEU A 1 77 ? -8.312 3.613 15.605 1.00 93.94 77 LEU A CA 1
ATOM 622 C C . LEU A 1 77 ? -9.055 4.944 15.435 1.00 93.94 77 LEU A C 1
ATOM 624 O O . LEU A 1 77 ? -9.815 5.326 16.328 1.00 93.94 77 LEU A O 1
ATOM 628 N N . THR A 1 78 ? -8.851 5.659 14.325 1.00 93.25 78 THR A N 1
ATOM 629 C CA . THR A 1 78 ? -9.531 6.941 14.079 1.00 93.25 78 THR A CA 1
ATOM 630 C C . THR A 1 78 ? -11.030 6.745 13.883 1.00 93.25 78 THR A C 1
ATOM 632 O O . THR A 1 78 ? -11.816 7.432 14.532 1.00 93.25 78 THR A O 1
ATOM 635 N N . GLU A 1 79 ? -11.445 5.762 13.083 1.00 93.19 79 GLU A N 1
ATOM 636 C CA . GLU A 1 79 ? -12.862 5.445 12.874 1.00 93.19 79 GLU A CA 1
ATOM 637 C C . GLU A 1 79 ? -13.531 4.945 14.161 1.00 93.19 79 GLU A C 1
ATOM 639 O O . GLU A 1 79 ? -14.657 5.342 14.452 1.00 93.19 79 GLU A O 1
ATOM 644 N N . ASN A 1 80 ? -12.831 4.157 14.988 1.00 92.81 80 ASN A N 1
ATOM 645 C CA . ASN A 1 80 ? -13.341 3.754 16.303 1.00 92.81 80 ASN A CA 1
ATOM 646 C C . ASN A 1 80 ? -13.599 4.955 17.222 1.00 92.81 80 ASN A C 1
ATOM 648 O O . ASN A 1 80 ? -14.575 4.949 17.969 1.00 92.81 80 ASN A O 1
ATOM 652 N N . LYS A 1 81 ? -12.715 5.963 17.207 1.00 91.81 81 LYS A N 1
ATOM 653 C CA . LYS A 1 81 ? -12.897 7.188 17.999 1.00 91.81 81 LYS A CA 1
ATOM 654 C C . LYS A 1 81 ? -14.080 8.001 17.483 1.00 91.81 81 LYS A C 1
ATOM 656 O O . LYS A 1 81 ? -14.914 8.400 18.286 1.00 91.81 81 LYS A O 1
ATOM 661 N N . LEU A 1 82 ? -14.181 8.191 16.167 1.00 90.50 82 LEU A N 1
ATOM 662 C CA . LEU A 1 82 ? -15.295 8.913 15.544 1.00 90.50 82 LEU A CA 1
ATOM 663 C C . LEU A 1 82 ? -16.643 8.248 15.847 1.00 90.50 82 LEU A C 1
ATOM 665 O O . LEU A 1 82 ? -17.590 8.930 16.216 1.00 90.50 82 LEU A O 1
ATOM 669 N N . ALA A 1 83 ? -16.710 6.917 15.784 1.00 88.81 83 ALA A N 1
ATOM 670 C CA . ALA A 1 83 ? -17.927 6.165 16.082 1.00 88.81 83 ALA A CA 1
ATOM 671 C C . ALA A 1 83 ? -18.357 6.211 17.561 1.00 88.81 83 ALA A C 1
ATOM 673 O O . ALA A 1 83 ? -19.484 5.843 17.855 1.00 88.81 83 ALA A O 1
ATOM 674 N N . ARG A 1 84 ? -17.475 6.606 18.492 1.00 86.50 84 ARG A N 1
ATOM 675 C CA . ARG A 1 84 ? -17.807 6.787 19.920 1.00 86.50 84 ARG A CA 1
ATOM 676 C C . ARG A 1 84 ? -18.255 8.208 20.266 1.00 86.50 84 ARG A C 1
ATOM 678 O O . ARG A 1 84 ? -18.764 8.415 21.360 1.00 86.50 84 ARG A O 1
ATOM 685 N N . LEU A 1 85 ? -17.954 9.178 19.403 1.00 83.62 85 LEU A N 1
ATOM 686 C CA . LEU A 1 85 ? -18.298 10.590 19.602 1.00 83.62 85 LEU A CA 1
ATOM 687 C C . LEU A 1 85 ? -19.690 10.937 19.052 1.00 83.62 85 LEU A C 1
ATOM 689 O O . LEU A 1 85 ? -20.235 11.970 19.432 1.00 83.62 85 LEU A O 1
ATOM 693 N N . ASN A 1 86 ? -20.227 10.087 18.175 1.00 66.94 86 ASN A N 1
ATOM 694 C CA . ASN A 1 86 ? -21.605 10.124 17.683 1.00 66.94 86 ASN A CA 1
ATOM 695 C C . ASN A 1 86 ? -22.494 9.211 18.526 1.00 66.94 86 ASN A C 1
ATOM 697 O O . ASN A 1 86 ? -23.683 9.559 18.686 1.00 66.94 86 ASN A O 1
#

pLDDT: mean 93.19, std 4.58, range [66.94, 98.19]

Radius of gyration: 15.13 Å; Cα contacts (8 Å, |Δi|>4): 54; chains: 1; bounding box: 36×24×39 Å

Foldseek 3Di:
DVLVCLVVCQVVLAQAPDPDCPLQVVVVVLVVVLVVLVVLLVVLVPDDPDPPSVVSNVVSVVSNVCSSPPVNNVSRVVSNVVVVVD

Organism: Anaxyrus canorus (NCBI:txid30327)

Sequence (86 aa):
LFSIMILLLMPFLHTSNQRTLMFRPLAKLFFWTLVANTLILTWIGGQPVEDPYVMIGQLASISYFIIFIIFIPLLGLTENKLARLN

Nearest PDB structures (foldseek):
  7r3v-assembly1_C  TM=9.941E-01  e=1.620E-06  Bos taurus
  1sqq-assembly1_C  TM=9.933E-01  e=1.714E-06  Bos taurus
  8pw6-assembly1_N  TM=9.679E-01  e=1.530E-06  Mus musculus
  8ugr-assembly1_6P  TM=9.943E-01  e=3.391E-06  Sus scrofa
  8ab8-assembly1_C  TM=9.909E-01  e=6.704E-04  Yarrowia lipolytica